Protein AF-A0A7W8DZN2-F1 (afdb_monomer)

Mean predicted aligned error: 6.4 Å

Secondary structure (DSSP, 8-state):
------S-----PPP----TTS-TTT--EEEEE-HHHHTTHHHHTT--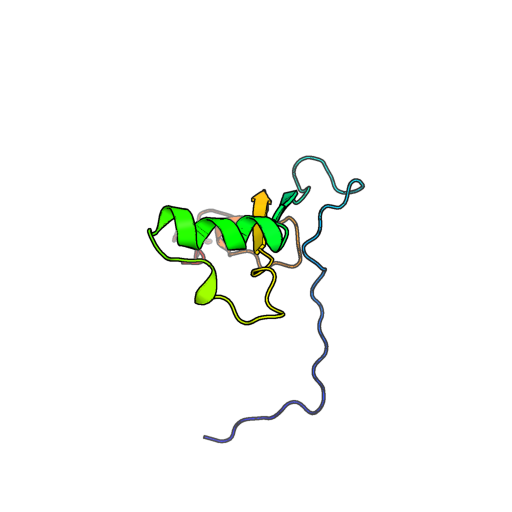GGGS-TT-----EEEEEE--TTSSS----GGGG-SB-TTSPBPPP--

Sequence (95 aa):
MNRTQPSRIVDLSKEIVENPADPFFMRVKVTHHRHRRARWLVRLLGLPFRLFPRDFDGWADDTITRLGVHATTHIDAPWHYGPTDSEGRPLPTIE

Structure (mmCIF, N/CA/C/O backbone):
data_AF-A0A7W8DZN2-F1
#
_entry.id   AF-A0A7W8DZN2-F1
#
loop_
_atom_site.group_PDB
_atom_site.id
_atom_site.type_symbol
_atom_site.label_atom_id
_atom_site.label_alt_id
_atom_site.label_comp_id
_atom_site.label_asym_id
_atom_site.label_entity_id
_atom_site.label_seq_id
_atom_site.pdbx_PDB_ins_code
_atom_site.Cartn_x
_atom_site.Cartn_y
_atom_site.Cartn_z
_atom_site.occupancy
_atom_site.B_iso_or_equiv
_atom_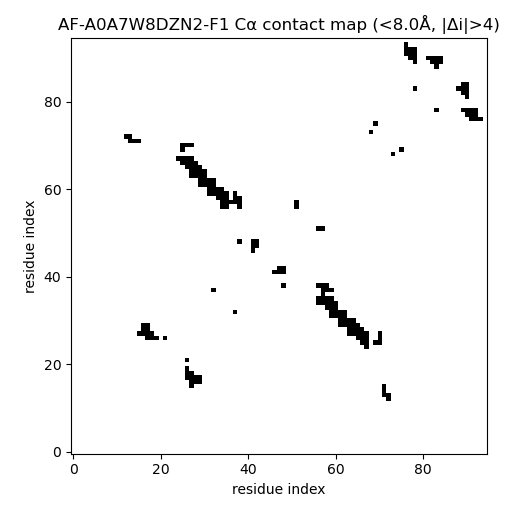site.auth_seq_id
_atom_site.auth_comp_id
_atom_site.auth_asym_id
_atom_site.auth_atom_id
_atom_site.pdbx_PDB_model_num
ATOM 1 N N . MET A 1 1 ? 4.695 -29.134 14.700 1.00 55.38 1 MET A N 1
ATOM 2 C CA . MET A 1 1 ? 3.687 -28.075 14.470 1.00 55.38 1 MET A CA 1
ATOM 3 C C . MET A 1 1 ? 2.774 -28.533 13.342 1.00 55.38 1 MET A C 1
ATOM 5 O O . MET A 1 1 ? 3.245 -28.639 12.217 1.00 55.38 1 MET A O 1
ATOM 9 N N . ASN A 1 2 ? 1.514 -28.866 13.634 1.00 64.19 2 ASN A N 1
ATOM 10 C CA . ASN A 1 2 ? 0.536 -29.206 12.597 1.00 64.19 2 ASN A CA 1
ATOM 11 C C . ASN A 1 2 ? 0.096 -27.919 11.896 1.00 64.19 2 ASN A C 1
ATOM 13 O O . ASN A 1 2 ? -0.583 -27.093 12.498 1.00 64.19 2 ASN A O 1
ATOM 17 N N . ARG A 1 3 ? 0.507 -27.734 10.639 1.00 76.75 3 ARG A N 1
ATOM 18 C CA . ARG A 1 3 ? -0.021 -26.667 9.785 1.00 76.75 3 ARG A CA 1
ATOM 19 C C . ARG A 1 3 ? -1.365 -27.118 9.227 1.00 76.75 3 ARG A C 1
ATOM 21 O O . ARG A 1 3 ? -1.417 -28.057 8.438 1.00 76.75 3 ARG A O 1
ATOM 28 N N . THR A 1 4 ? -2.437 -26.445 9.622 1.00 81.19 4 THR A N 1
ATOM 29 C CA . THR A 1 4 ? -3.732 -26.541 8.949 1.00 81.19 4 THR A CA 1
ATOM 30 C C . THR A 1 4 ? -3.565 -25.994 7.530 1.00 81.19 4 THR A C 1
ATOM 32 O O . THR A 1 4 ? -3.257 -24.818 7.357 1.00 81.19 4 THR A O 1
ATOM 35 N N . GLN A 1 5 ? -3.706 -26.849 6.517 1.00 85.50 5 GLN A N 1
ATOM 36 C CA . GLN A 1 5 ? -3.744 -26.431 5.114 1.00 85.50 5 GLN A CA 1
ATOM 37 C C . GLN A 1 5 ? -5.205 -26.172 4.728 1.00 85.50 5 GLN A C 1
ATOM 39 O O . GLN A 1 5 ? -6.038 -27.062 4.929 1.00 85.50 5 GLN A O 1
ATOM 44 N N . PRO A 1 6 ? -5.552 -24.983 4.210 1.00 87.38 6 PRO A N 1
ATOM 45 C CA . PRO A 1 6 ? -6.912 -24.713 3.769 1.00 87.38 6 PRO A CA 1
ATOM 46 C C . PRO A 1 6 ? -7.255 -25.583 2.553 1.00 87.38 6 PRO A C 1
ATOM 48 O O . PRO A 1 6 ? -6.447 -25.740 1.641 1.00 87.38 6 PRO A O 1
ATOM 51 N N . SER A 1 7 ? -8.475 -26.124 2.512 1.00 92.19 7 SER A N 1
ATOM 52 C CA . SER A 1 7 ? -8.975 -26.899 1.363 1.00 92.19 7 SER A CA 1
ATOM 53 C C . SER A 1 7 ? -9.249 -26.031 0.131 1.00 92.19 7 SER A C 1
ATOM 55 O O . SER A 1 7 ? -9.324 -26.542 -0.985 1.00 92.19 7 SER A O 1
ATOM 57 N N . ARG A 1 8 ? -9.394 -24.715 0.327 1.00 95.44 8 ARG A N 1
ATOM 58 C CA . ARG A 1 8 ? -9.558 -23.710 -0.724 1.00 95.44 8 ARG A CA 1
ATOM 59 C C . ARG A 1 8 ? -9.062 -22.352 -0.236 1.00 95.44 8 ARG A C 1
ATOM 61 O O . ARG A 1 8 ? -9.330 -21.972 0.899 1.00 95.44 8 ARG A O 1
ATOM 68 N N . ILE A 1 9 ? -8.402 -21.612 -1.121 1.00 94.81 9 ILE A N 1
ATOM 69 C CA . ILE A 1 9 ? -8.047 -20.202 -0.925 1.00 94.81 9 ILE A CA 1
ATOM 70 C C . ILE A 1 9 ? -8.941 -19.367 -1.850 1.00 94.81 9 ILE A C 1
ATOM 72 O O . ILE A 1 9 ? -9.128 -19.725 -3.015 1.00 94.81 9 ILE A O 1
ATOM 76 N N . VAL A 1 10 ? -9.526 -18.292 -1.322 1.00 95.88 10 VAL A N 1
ATOM 77 C CA . VAL A 1 10 ? -10.345 -17.327 -2.070 1.00 95.88 10 VAL A CA 1
ATOM 78 C C . VAL A 1 10 ? -9.803 -15.935 -1.779 1.00 95.88 10 VAL A C 1
ATOM 80 O O . VAL A 1 10 ? -9.654 -15.579 -0.613 1.00 95.88 10 VAL A O 1
ATOM 83 N N . ASP A 1 11 ? -9.508 -15.170 -2.826 1.00 95.94 11 ASP A N 1
ATOM 84 C CA . ASP A 1 11 ? -9.077 -13.779 -2.703 1.00 95.94 11 ASP A CA 1
ATOM 85 C C . ASP A 1 11 ? -10.300 -12.853 -2.622 1.00 95.94 11 ASP A C 1
ATOM 87 O O . ASP A 1 11 ? -11.213 -12.946 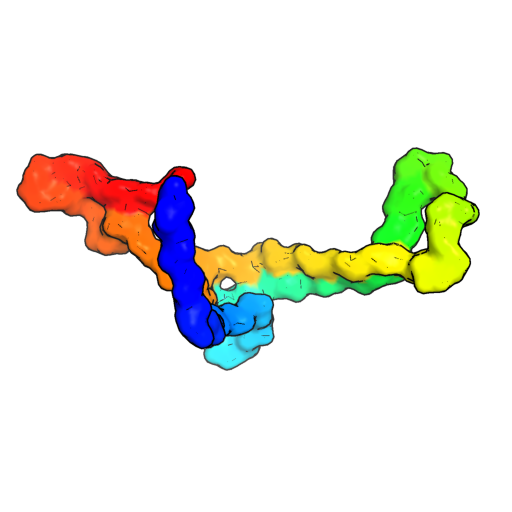-3.444 1.00 95.94 11 ASP A O 1
ATOM 91 N N . LEU A 1 12 ? -10.324 -11.992 -1.604 1.00 96.62 12 LEU A N 1
ATOM 92 C CA . LEU A 1 12 ? -11.376 -10.998 -1.360 1.00 96.62 12 LEU A CA 1
ATOM 93 C C . LEU A 1 12 ? -10.867 -9.562 -1.588 1.00 96.62 12 LEU A C 1
ATOM 95 O O . LEU A 1 12 ? -11.536 -8.593 -1.222 1.00 96.62 12 LEU A O 1
ATOM 99 N N . SER A 1 13 ? -9.672 -9.417 -2.158 1.00 96.00 13 SER A N 1
ATOM 100 C CA . SER A 1 13 ? -9.019 -8.133 -2.385 1.00 96.00 13 SER A CA 1
ATOM 101 C C . SER A 1 13 ? -9.500 -7.492 -3.685 1.00 96.00 13 SER A C 1
ATOM 103 O O . SER A 1 13 ? -9.598 -8.141 -4.726 1.00 96.00 13 SER A O 1
ATOM 105 N N . LYS A 1 14 ? -9.775 -6.186 -3.643 1.00 91.69 14 LYS A N 1
ATOM 106 C CA . LYS A 1 14 ? -9.943 -5.363 -4.843 1.00 91.69 14 LYS A CA 1
ATOM 107 C C . LYS A 1 14 ? -8.562 -5.057 -5.425 1.00 91.69 14 LYS A C 1
ATOM 109 O O . LYS A 1 14 ? -7.626 -4.766 -4.684 1.00 91.69 14 LYS A O 1
ATOM 114 N N . GLU A 1 15 ? -8.463 -5.055 -6.750 1.00 93.25 15 GLU A N 1
ATOM 115 C CA . GLU A 1 15 ? -7.259 -4.615 -7.453 1.00 93.25 15 GLU A CA 1
ATOM 116 C C . GLU A 1 15 ? -6.889 -3.159 -7.102 1.00 93.25 15 GLU A C 1
ATOM 118 O O . GLU A 1 15 ? -7.749 -2.273 -7.034 1.00 93.25 15 GLU A O 1
ATOM 123 N N . ILE A 1 16 ? -5.594 -2.905 -6.896 1.00 94.81 16 ILE A N 1
ATOM 124 C CA . ILE A 1 16 ? -5.052 -1.560 -6.675 1.00 94.81 16 ILE A CA 1
ATOM 125 C C . ILE A 1 16 ? -4.812 -0.913 -8.041 1.00 94.81 16 ILE A C 1
ATOM 127 O O . ILE A 1 16 ? -3.745 -1.048 -8.634 1.00 94.81 16 ILE A O 1
ATOM 131 N N . VAL A 1 17 ? -5.823 -0.204 -8.537 1.00 94.38 17 VAL A N 1
ATOM 132 C CA . VAL A 1 17 ? -5.806 0.437 -9.856 1.00 94.38 17 VAL A CA 1
ATOM 133 C C . VAL A 1 17 ? -6.398 1.840 -9.787 1.00 94.38 17 VAL A C 1
ATOM 135 O O . VAL A 1 17 ? -7.245 2.140 -8.942 1.00 94.38 17 VAL A O 1
ATOM 138 N N . GLU A 1 18 ? -5.958 2.720 -10.684 1.00 94.62 18 GLU A N 1
ATOM 139 C CA . GLU A 1 18 ? -6.611 4.012 -10.859 1.00 94.62 18 GLU A CA 1
ATOM 140 C C . GLU A 1 18 ? -8.013 3.816 -11.448 1.00 94.62 18 GLU A C 1
ATOM 142 O O . GLU A 1 18 ? -8.175 3.381 -12.587 1.00 94.62 18 GLU A O 1
ATOM 147 N N . ASN A 1 19 ? -9.036 4.175 -10.671 1.00 93.06 19 ASN A N 1
ATOM 148 C CA . ASN A 1 19 ? -10.422 4.181 -11.118 1.00 93.06 19 ASN A CA 1
ATOM 149 C C . ASN A 1 19 ? -10.960 5.624 -11.177 1.00 93.06 19 ASN A C 1
ATOM 151 O O . ASN A 1 19 ? -11.143 6.262 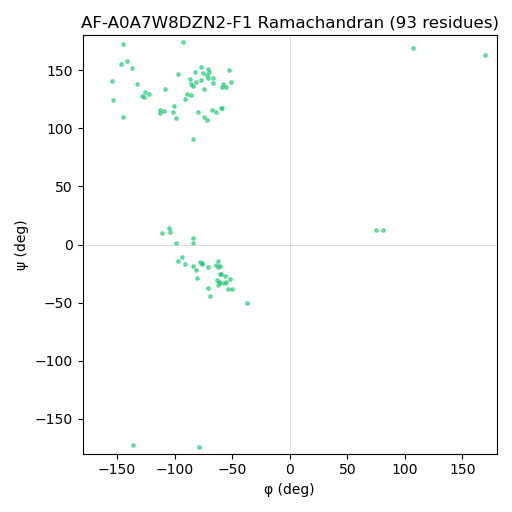-10.133 1.00 93.06 19 ASN A O 1
ATOM 155 N N . PRO A 1 20 ? -11.265 6.160 -12.373 1.00 92.00 20 PRO A N 1
ATOM 156 C CA . PRO A 1 20 ? -11.827 7.502 -12.520 1.00 92.00 20 PRO A CA 1
ATOM 157 C C . PRO A 1 20 ? -13.174 7.701 -11.817 1.00 92.00 20 PRO A C 1
ATOM 159 O O . PRO A 1 20 ? -13.499 8.832 -11.457 1.00 92.00 20 PRO A O 1
ATOM 162 N N . ALA A 1 21 ? -13.942 6.627 -11.606 1.00 93.75 21 ALA A N 1
ATOM 163 C CA . ALA A 1 21 ? -15.230 6.686 -10.922 1.00 93.75 21 ALA A CA 1
ATOM 164 C C . ALA A 1 21 ? -15.106 6.836 -9.394 1.00 93.75 21 ALA A C 1
ATOM 166 O O . ALA A 1 21 ? -16.075 7.230 -8.747 1.00 93.75 21 ALA A O 1
ATOM 167 N N . ASP A 1 22 ? -13.932 6.561 -8.813 1.00 92.69 22 ASP A N 1
ATOM 168 C CA . ASP A 1 22 ? -13.725 6.714 -7.373 1.00 92.69 22 ASP A CA 1
ATOM 169 C C . ASP A 1 22 ? -13.721 8.209 -6.978 1.00 92.69 22 ASP A C 1
ATOM 171 O O . ASP A 1 22 ? -13.251 9.063 -7.756 1.00 92.69 22 ASP A O 1
ATOM 175 N N . PRO A 1 23 ? -14.184 8.551 -5.754 1.00 93.56 23 PRO A N 1
ATOM 176 C CA . PRO A 1 23 ? -14.090 9.905 -5.222 1.00 93.56 23 PRO A CA 1
ATOM 177 C C . PRO A 1 23 ? -12.664 10.449 -5.326 1.00 93.56 23 PRO A C 1
ATOM 179 O O . PRO A 1 23 ? -11.690 9.748 -5.047 1.00 93.56 23 PRO A O 1
ATOM 182 N N . PHE A 1 24 ? -12.521 11.727 -5.687 1.00 92.69 24 PHE A N 1
ATOM 183 C CA . PHE A 1 24 ? -11.210 12.308 -6.007 1.00 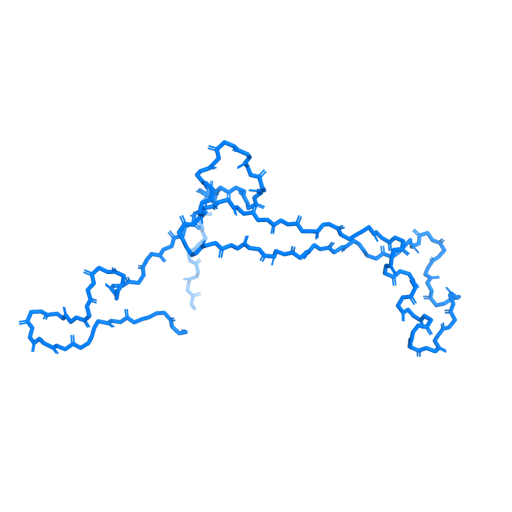92.69 24 PHE A CA 1
ATOM 184 C C . PHE A 1 24 ? -10.178 12.170 -4.871 1.00 92.69 24 PHE A C 1
ATOM 186 O O . PHE A 1 24 ? -8.974 12.154 -5.134 1.00 92.69 24 PHE A O 1
ATOM 193 N N . PHE A 1 25 ? -10.630 12.098 -3.613 1.00 89.62 25 PHE A N 1
ATOM 194 C CA . PHE A 1 25 ? -9.772 11.958 -2.439 1.00 89.62 25 PHE A CA 1
ATOM 195 C C . PHE A 1 25 ? -9.324 10.511 -2.174 1.00 89.62 25 PHE A C 1
ATOM 197 O O . PHE A 1 25 ? -8.276 10.320 -1.562 1.00 89.62 25 PHE A O 1
ATOM 204 N N . MET A 1 26 ? -10.057 9.521 -2.691 1.00 92.62 26 MET A N 1
ATOM 205 C CA . MET A 1 26 ? -9.732 8.090 -2.611 1.00 92.62 26 MET A CA 1
ATOM 206 C C . MET A 1 26 ? -9.027 7.562 -3.863 1.00 92.62 26 MET A C 1
ATOM 208 O O . MET A 1 26 ? -8.455 6.480 -3.827 1.00 92.62 26 MET A O 1
ATOM 212 N N . ARG A 1 27 ? -9.034 8.310 -4.971 1.00 95.12 27 ARG A N 1
ATOM 213 C CA . ARG A 1 27 ? -8.463 7.845 -6.239 1.00 95.12 27 ARG A CA 1
ATOM 214 C C . ARG A 1 27 ? -6.975 7.495 -6.115 1.00 95.12 27 ARG A C 1
ATOM 216 O O . ARG A 1 27 ? -6.143 8.374 -5.856 1.00 95.12 27 ARG A O 1
ATOM 223 N N . VAL A 1 28 ? -6.668 6.222 -6.360 1.00 96.62 28 VAL A N 1
ATOM 224 C CA . VAL A 1 28 ? -5.307 5.688 -6.482 1.00 96.62 28 VAL A CA 1
ATOM 225 C C . VAL A 1 28 ? -4.643 6.263 -7.731 1.00 96.62 28 VAL A C 1
ATOM 227 O O . VAL A 1 28 ? -5.303 6.448 -8.751 1.00 96.62 28 VAL A O 1
ATOM 230 N N . LYS A 1 29 ? -3.342 6.550 -7.655 1.00 96.44 29 LYS A N 1
ATOM 231 C CA . LYS A 1 29 ? -2.541 6.957 -8.815 1.00 96.44 29 LYS A CA 1
ATOM 232 C C . LYS A 1 29 ? -1.315 6.077 -8.954 1.00 96.44 29 LYS A C 1
ATOM 234 O O . LYS A 1 29 ? -0.502 6.004 -8.029 1.00 96.44 29 LYS A O 1
ATOM 239 N N . VAL A 1 30 ? -1.139 5.499 -10.136 1.00 95.62 30 VAL A N 1
ATOM 240 C CA . VAL A 1 30 ? 0.000 4.640 -10.471 1.00 95.62 30 VAL A CA 1
ATOM 241 C C . VAL A 1 30 ? 0.721 5.220 -11.683 1.00 95.62 30 VAL A C 1
ATOM 243 O O . VAL A 1 30 ? 0.108 5.565 -12.687 1.00 95.62 30 VAL A O 1
ATOM 246 N N . THR A 1 31 ? 2.037 5.371 -11.578 1.00 94.88 31 THR A N 1
ATOM 247 C CA . THR A 1 31 ? 2.894 5.718 -12.713 1.00 94.88 31 THR A CA 1
ATOM 248 C C . THR A 1 31 ? 3.564 4.461 -13.223 1.00 94.88 31 THR A C 1
ATOM 250 O O . THR A 1 31 ? 4.341 3.854 -12.493 1.00 94.88 31 THR A O 1
ATOM 253 N N . HIS A 1 32 ? 3.309 4.122 -14.484 1.00 93.50 32 HIS A N 1
ATOM 254 C CA . HIS A 1 32 ? 3.895 2.945 -15.112 1.00 93.50 32 HIS A CA 1
ATOM 255 C C . HIS A 1 32 ? 5.235 3.250 -15.785 1.00 93.50 32 HIS A C 1
ATOM 257 O O . HIS A 1 32 ? 5.352 4.167 -16.613 1.00 93.50 32 HIS A O 1
ATOM 263 N N . HIS A 1 33 ? 6.250 2.442 -15.489 1.00 91.62 33 HIS A N 1
ATOM 264 C CA . HIS A 1 33 ? 7.588 2.521 -16.070 1.00 91.62 33 HIS A CA 1
ATOM 265 C C . HIS A 1 33 ? 7.829 1.344 -17.006 1.00 91.62 33 HIS A C 1
ATOM 267 O O . HIS A 1 33 ? 7.910 0.182 -16.626 1.00 91.62 33 HIS A O 1
ATOM 273 N N . ARG A 1 34 ? 7.978 1.668 -18.289 1.00 90.75 34 ARG A N 1
ATOM 274 C CA . ARG A 1 34 ? 8.193 0.672 -19.343 1.00 90.75 34 ARG A CA 1
ATOM 275 C C . ARG A 1 34 ? 9.598 0.073 -19.261 1.00 90.75 34 ARG A C 1
ATOM 277 O O . ARG A 1 34 ? 10.560 0.816 -19.063 1.00 90.75 34 ARG A O 1
ATOM 284 N N . HIS A 1 35 ? 9.716 -1.209 -19.611 1.00 88.44 35 HIS A N 1
ATOM 285 C CA . HIS A 1 35 ? 10.965 -1.986 -19.701 1.00 88.44 35 HIS A CA 1
ATOM 286 C C . HIS A 1 35 ? 12.176 -1.200 -20.233 1.00 88.44 35 HIS A C 1
ATOM 288 O O . HIS A 1 35 ? 13.226 -1.121 -19.595 1.00 88.44 35 HIS A O 1
ATOM 294 N N . ARG A 1 36 ? 12.007 -0.513 -21.371 1.00 84.50 36 ARG A N 1
ATOM 295 C CA . ARG A 1 36 ? 13.090 0.222 -22.047 1.00 84.50 36 ARG A CA 1
ATOM 296 C C . ARG A 1 36 ? 13.732 1.324 -21.206 1.00 84.50 36 ARG A C 1
ATOM 298 O O . ARG A 1 36 ? 14.88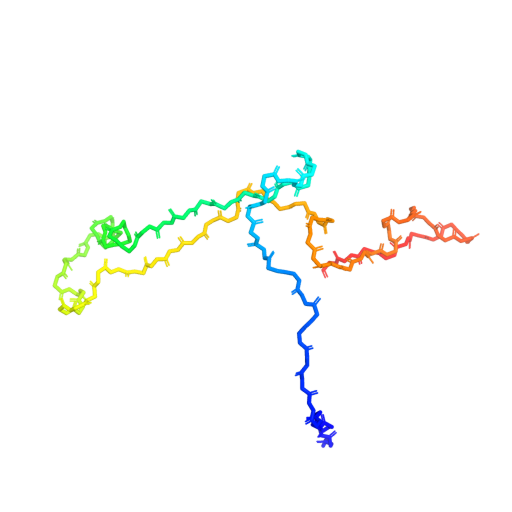0 1.675 -21.471 1.00 84.50 36 ARG A O 1
ATOM 305 N N . ARG A 1 37 ? 13.020 1.889 -20.222 1.00 84.75 37 ARG A N 1
ATOM 306 C CA . ARG A 1 37 ? 13.585 2.901 -19.315 1.00 84.75 37 ARG A CA 1
ATOM 307 C C . ARG A 1 37 ? 14.621 2.278 -18.382 1.00 84.75 37 ARG A C 1
ATOM 309 O O . ARG A 1 37 ? 15.715 2.822 -18.263 1.00 84.75 37 ARG A O 1
ATOM 316 N N . ALA A 1 38 ? 14.322 1.112 -17.808 1.00 83.19 38 ALA A N 1
ATOM 317 C CA . ALA A 1 38 ? 15.221 0.405 -16.897 1.00 83.19 38 ALA A CA 1
ATOM 318 C C . ALA A 1 38 ? 16.542 0.004 -17.566 1.00 83.19 38 ALA A C 1
ATOM 320 O O . ALA A 1 38 ? 17.601 0.051 -16.941 1.00 83.19 38 ALA A O 1
ATOM 321 N N . ARG A 1 39 ? 16.514 -0.297 -18.873 1.00 83.94 39 ARG A N 1
ATOM 322 C CA . ARG A 1 39 ? 17.730 -0.589 -19.642 1.00 83.94 39 ARG A CA 1
ATOM 323 C C . ARG A 1 39 ? 18.765 0.532 -19.565 1.00 83.94 39 ARG A C 1
ATOM 325 O O . ARG A 1 39 ? 19.952 0.240 -19.584 1.00 83.94 39 ARG A O 1
ATOM 332 N N . TRP A 1 40 ? 18.368 1.797 -19.450 1.00 86.75 40 TRP A N 1
ATOM 333 C CA . TRP A 1 40 ? 19.319 2.909 -19.345 1.00 86.75 40 TRP A CA 1
ATOM 334 C C . TRP A 1 40 ? 19.975 3.033 -17.965 1.00 86.75 40 TRP A C 1
ATOM 336 O O . TRP A 1 40 ? 21.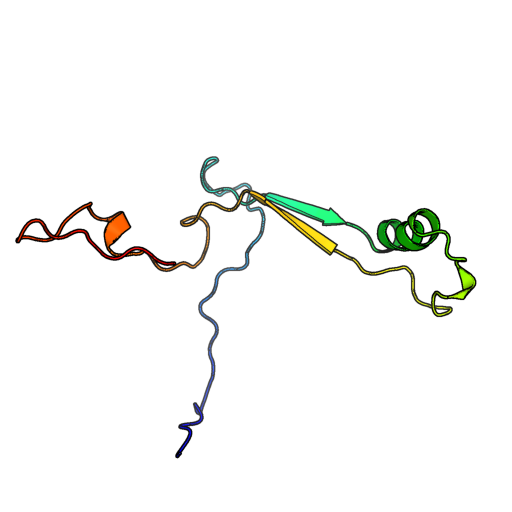034 3.651 -17.861 1.00 86.75 40 TRP A O 1
ATOM 346 N N . LEU A 1 41 ? 19.432 2.388 -16.927 1.00 84.12 41 LEU A N 1
ATOM 347 C CA . LEU A 1 41 ? 19.985 2.439 -15.573 1.00 84.12 41 LEU A CA 1
ATOM 348 C C . LEU A 1 41 ? 21.403 1.855 -15.502 1.00 84.12 41 LEU A C 1
ATOM 350 O O . LEU A 1 41 ? 22.255 2.402 -14.811 1.00 84.12 41 LEU A O 1
ATOM 354 N N . VAL A 1 42 ? 21.716 0.812 -16.284 1.00 85.75 42 VAL A N 1
ATOM 355 C CA . VAL A 1 42 ? 23.094 0.281 -16.310 1.00 85.75 42 VAL A CA 1
ATOM 356 C C . VAL A 1 42 ? 24.094 1.305 -16.829 1.00 85.75 42 VAL A C 1
ATOM 358 O O . VAL A 1 42 ? 25.229 1.314 -16.373 1.00 85.75 42 VAL A O 1
ATOM 361 N N . ARG A 1 43 ? 23.682 2.212 -17.727 1.00 87.00 43 ARG A N 1
ATOM 362 C CA . ARG A 1 43 ? 24.558 3.293 -18.197 1.00 87.00 43 ARG A CA 1
ATOM 363 C C . ARG A 1 43 ? 24.797 4.329 -17.109 1.00 87.00 43 ARG A C 1
ATOM 365 O O . ARG A 1 43 ? 25.925 4.791 -16.992 1.00 87.00 43 ARG A O 1
ATOM 372 N N . LEU A 1 44 ? 23.783 4.636 -16.298 1.00 87.50 44 LEU A N 1
ATOM 373 C CA . LEU A 1 44 ? 23.935 5.498 -15.122 1.00 87.50 44 LEU A CA 1
ATOM 374 C C . LEU A 1 44 ? 24.927 4.902 -14.108 1.00 87.50 44 LEU A C 1
ATOM 376 O O . LEU A 1 44 ? 25.681 5.636 -13.483 1.00 87.50 44 LEU A O 1
ATOM 380 N N . LEU A 1 45 ? 24.976 3.571 -14.007 1.00 88.38 45 LEU A N 1
ATOM 381 C CA . LEU A 1 45 ? 25.927 2.829 -13.172 1.00 88.38 45 LEU A CA 1
ATOM 382 C C . LEU A 1 45 ? 27.296 2.585 -13.845 1.00 88.38 45 LEU A C 1
ATOM 384 O O . LEU A 1 45 ? 28.123 1.860 -13.298 1.00 88.38 45 LEU A O 1
ATOM 388 N N . GLY A 1 46 ? 27.551 3.140 -15.037 1.00 90.50 46 GLY A N 1
ATOM 389 C CA . GLY A 1 46 ? 28.822 2.973 -15.762 1.00 90.50 46 GLY A CA 1
ATOM 390 C C . GLY A 1 46 ? 29.020 1.603 -16.429 1.00 90.50 46 GLY A C 1
ATOM 391 O O . GLY A 1 46 ? 30.117 1.279 -16.883 1.00 90.50 46 GLY A O 1
ATOM 392 N N . LEU A 1 47 ? 27.969 0.790 -16.523 1.00 90.38 47 LEU A N 1
ATOM 393 C CA . LEU A 1 47 ? 28.011 -0.573 -17.043 1.00 90.38 47 LEU A CA 1
ATOM 394 C C . LEU A 1 47 ? 27.589 -0.651 -18.528 1.00 90.38 47 LEU A C 1
ATOM 396 O O . LEU A 1 47 ? 26.727 0.104 -18.994 1.00 90.38 47 LEU A O 1
ATOM 400 N N . PRO A 1 48 ? 28.166 -1.580 -19.314 1.00 89.75 48 PRO A N 1
ATOM 401 C CA . PRO A 1 48 ? 27.843 -1.725 -20.730 1.00 89.75 48 PRO A CA 1
ATOM 402 C C . PRO A 1 48 ? 26.560 -2.543 -20.958 1.00 89.75 48 PRO A C 1
ATOM 404 O O . PRO A 1 48 ? 26.296 -3.521 -20.263 1.00 89.75 48 PRO A O 1
ATOM 407 N N . PHE A 1 49 ? 25.816 -2.235 -22.029 1.00 87.44 49 PHE A N 1
ATOM 408 C CA . PHE A 1 49 ? 24.585 -2.965 -22.385 1.00 87.44 49 PHE A CA 1
ATOM 409 C C . PHE A 1 49 ? 24.785 -4.459 -22.669 1.00 87.44 49 PHE A C 1
ATOM 411 O O . PHE A 1 49 ? 23.819 -5.202 -22.608 1.00 87.44 49 PHE A O 1
ATOM 418 N N . ARG A 1 50 ? 26.010 -4.921 -22.954 1.00 89.44 50 ARG A N 1
ATOM 419 C CA . ARG A 1 50 ? 26.310 -6.349 -23.176 1.00 89.44 50 ARG A CA 1
ATOM 420 C C . ARG A 1 50 ? 26.041 -7.244 -21.958 1.00 89.44 50 ARG A C 1
ATOM 422 O O . ARG A 1 50 ? 26.059 -8.457 -22.104 1.00 89.44 50 ARG A O 1
ATOM 429 N N . LEU A 1 51 ? 25.853 -6.653 -20.774 1.00 88.06 51 LEU A N 1
ATOM 430 C CA . LEU A 1 51 ? 25.446 -7.373 -19.565 1.00 88.06 51 LEU A CA 1
ATOM 431 C C . LEU A 1 51 ? 23.943 -7.694 -19.545 1.00 88.06 51 LEU A C 1
ATOM 433 O O . LEU A 1 51 ? 23.520 -8.530 -18.755 1.00 88.06 51 LEU A O 1
ATOM 437 N N . PHE A 1 52 ? 23.140 -7.062 -20.409 1.00 85.94 52 PHE A N 1
ATOM 438 C CA . PHE A 1 52 ? 21.759 -7.481 -20.622 1.00 85.94 52 PHE A CA 1
ATOM 439 C C . PHE A 1 52 ? 21.726 -8.769 -21.459 1.00 85.94 52 PHE A C 1
ATOM 441 O O . PHE A 1 52 ? 22.397 -8.830 -22.496 1.00 85.94 52 PHE A O 1
ATOM 448 N N . PRO A 1 53 ? 20.928 -9.779 -21.062 1.00 87.38 53 PRO A N 1
ATOM 449 C CA . PRO A 1 53 ? 20.592 -10.905 -21.928 1.00 87.38 53 PRO A CA 1
ATOM 450 C C . PRO A 1 53 ? 20.030 -10.430 -23.276 1.00 87.38 53 PRO A C 1
ATOM 452 O O . PRO A 1 53 ? 19.390 -9.380 -23.344 1.00 87.38 53 PRO A O 1
ATOM 455 N N . ARG A 1 54 ? 20.251 -11.207 -24.347 1.00 84.94 54 ARG A N 1
ATOM 456 C CA . ARG A 1 54 ? 19.909 -10.805 -25.729 1.00 84.94 54 ARG A CA 1
ATOM 457 C C . ARG A 1 54 ? 18.449 -10.379 -25.901 1.00 84.94 54 ARG A C 1
ATOM 459 O O . ARG A 1 54 ? 18.203 -9.397 -26.592 1.00 84.94 54 ARG A O 1
ATOM 466 N N . ASP A 1 55 ? 17.538 -11.063 -25.217 1.00 86.94 55 ASP A N 1
ATOM 467 C CA . ASP A 1 55 ? 16.092 -10.841 -25.323 1.00 86.94 55 ASP A CA 1
ATOM 468 C C . ASP A 1 55 ? 15.515 -10.086 -24.111 1.00 86.94 55 ASP A C 1
ATOM 470 O O . ASP A 1 55 ? 14.304 -10.060 -23.902 1.00 86.94 55 ASP A O 1
ATOM 474 N N . PHE A 1 56 ? 16.373 -9.473 -23.283 1.00 85.25 56 PHE A N 1
ATOM 475 C CA . PHE A 1 56 ? 15.936 -8.715 -22.112 1.00 85.25 56 PHE A CA 1
ATOM 476 C C . PHE A 1 56 ? 15.904 -7.209 -22.396 1.00 85.25 56 PHE A C 1
ATOM 478 O O . PHE A 1 56 ? 16.935 -6.540 -22.478 1.00 85.25 56 PHE A O 1
ATOM 485 N N . ASP A 1 57 ? 14.693 -6.658 -22.482 1.00 84.44 57 ASP A N 1
ATOM 486 C CA . ASP A 1 57 ? 14.446 -5.234 -22.753 1.00 84.44 57 ASP A CA 1
ATOM 487 C C . ASP A 1 57 ? 14.507 -4.336 -21.497 1.00 84.44 57 ASP A C 1
ATOM 489 O O . ASP A 1 57 ? 14.327 -3.119 -21.601 1.00 84.44 57 ASP A O 1
ATOM 493 N N . GLY A 1 58 ? 14.790 -4.917 -20.324 1.00 85.94 58 GLY A N 1
ATOM 494 C CA . GLY A 1 58 ? 14.679 -4.281 -19.006 1.00 85.94 58 GLY A CA 1
ATOM 495 C C . GLY A 1 58 ? 13.484 -4.799 -18.212 1.00 85.94 58 GLY A C 1
ATOM 496 O O . GLY A 1 58 ? 12.635 -5.505 -18.750 1.00 85.94 58 GLY A O 1
ATOM 497 N N . TRP A 1 59 ? 13.407 -4.470 -16.924 1.00 89.06 59 TRP A N 1
ATOM 498 C CA . TRP A 1 59 ? 12.216 -4.732 -16.111 1.00 89.06 59 TRP A CA 1
ATOM 499 C C . TRP A 1 59 ? 11.223 -3.576 -16.256 1.00 89.06 59 TRP A C 1
ATOM 501 O O . TRP A 1 59 ? 11.623 -2.417 -16.379 1.00 89.06 59 TRP A O 1
ATOM 511 N N . ALA A 1 60 ? 9.932 -3.897 -16.288 1.00 91.88 60 ALA A N 1
ATOM 512 C CA . ALA A 1 60 ? 8.904 -2.903 -16.024 1.00 91.88 60 ALA A CA 1
ATOM 513 C C . ALA A 1 60 ? 8.833 -2.674 -14.516 1.00 91.88 60 ALA A C 1
ATOM 515 O O . ALA A 1 60 ? 9.191 -3.554 -13.732 1.00 91.88 60 ALA A O 1
ATOM 516 N N . ASP A 1 61 ? 8.401 -1.486 -14.136 1.00 92.00 61 ASP A N 1
ATOM 517 C CA . ASP A 1 61 ? 8.232 -1.103 -12.743 1.00 92.00 61 ASP A CA 1
ATOM 518 C C . ASP A 1 61 ? 7.051 -0.146 -12.649 1.00 92.00 61 ASP A C 1
ATOM 520 O O . ASP A 1 61 ? 6.750 0.546 -13.618 1.00 92.00 61 ASP A O 1
ATOM 524 N N . ASP A 1 62 ? 6.419 -0.062 -11.493 1.00 93.25 62 ASP A N 1
ATOM 525 C CA . ASP A 1 62 ? 5.279 0.807 -11.253 1.00 93.25 62 ASP A CA 1
ATOM 526 C C . ASP A 1 62 ? 5.487 1.559 -9.942 1.00 93.25 62 ASP A C 1
ATOM 528 O O . ASP A 1 62 ? 5.915 1.013 -8.929 1.00 93.25 62 ASP A O 1
ATOM 532 N N . THR A 1 63 ? 5.158 2.846 -9.938 1.00 94.75 63 THR A N 1
ATOM 533 C CA . THR A 1 63 ? 5.192 3.658 -8.721 1.00 94.75 63 THR A CA 1
ATOM 534 C C . THR A 1 63 ? 3.783 4.064 -8.345 1.00 94.75 63 THR A C 1
ATOM 536 O O . THR A 1 63 ? 3.143 4.848 -9.051 1.00 94.75 63 THR A O 1
ATOM 539 N N . ILE A 1 64 ? 3.311 3.588 -7.196 1.00 95.56 64 ILE A N 1
ATOM 540 C CA . ILE A 1 64 ? 2.102 4.119 -6.572 1.00 95.56 64 ILE A CA 1
ATOM 541 C C . ILE A 1 64 ? 2.443 5.508 -6.025 1.00 95.56 64 ILE A C 1
ATOM 543 O O . ILE A 1 64 ? 3.172 5.657 -5.050 1.00 95.56 64 ILE A O 1
ATOM 547 N N . THR A 1 65 ? 1.934 6.540 -6.688 1.00 95.75 65 THR A N 1
ATOM 548 C CA . THR A 1 65 ? 2.183 7.948 -6.326 1.00 95.75 65 THR A CA 1
ATOM 549 C C . THR A 1 65 ? 1.135 8.491 -5.364 1.00 95.75 65 THR A C 1
ATOM 551 O O . THR A 1 65 ? 1.346 9.520 -4.725 1.00 95.75 65 THR A O 1
ATOM 554 N N . ARG A 1 66 ? -0.006 7.803 -5.253 1.00 95.38 66 ARG A N 1
ATOM 555 C CA . ARG A 1 66 ? -1.054 8.108 -4.286 1.00 95.38 66 ARG A CA 1
ATOM 556 C C . ARG A 1 66 ? -1.851 6.855 -3.958 1.00 95.38 66 ARG A C 1
ATOM 558 O O . ARG A 1 66 ? -2.449 6.265 -4.854 1.00 95.38 66 ARG A O 1
ATOM 565 N N . LEU A 1 67 ? -1.914 6.523 -2.675 1.00 95.06 67 LEU A N 1
ATOM 566 C CA . LEU A 1 67 ? -2.774 5.483 -2.122 1.00 95.06 67 LEU A CA 1
ATOM 567 C C . LEU A 1 67 ? -3.239 5.939 -0.742 1.00 95.06 67 LEU A C 1
ATOM 569 O O . LEU A 1 67 ? -2.439 6.044 0.182 1.00 95.06 67 LEU A O 1
ATOM 573 N N . GLY A 1 68 ? -4.522 6.274 -0.619 1.00 92.56 68 GLY A N 1
ATOM 574 C CA . GLY A 1 68 ? -5.112 6.522 0.694 1.00 92.56 68 GLY A CA 1
ATOM 575 C C . GLY A 1 68 ? -5.240 5.208 1.460 1.00 92.56 68 GLY A C 1
ATOM 576 O O . GLY A 1 68 ? -5.571 4.188 0.860 1.00 92.56 68 GLY A O 1
ATOM 577 N N . VAL A 1 69 ? -5.035 5.229 2.777 1.00 91.75 69 VAL A N 1
ATOM 578 C CA . VAL A 1 69 ? -5.130 4.016 3.615 1.00 91.75 69 VAL A CA 1
ATOM 579 C C . VAL A 1 69 ? -6.533 3.390 3.613 1.00 91.75 69 VAL A C 1
ATOM 581 O O . VAL A 1 69 ? -6.657 2.196 3.834 1.00 91.75 69 VAL A O 1
ATOM 584 N N . HIS A 1 70 ? -7.556 4.167 3.238 1.00 93.38 70 HIS A N 1
ATOM 585 C CA . HIS A 1 70 ? -8.942 3.711 3.069 1.00 93.38 70 HIS A CA 1
ATOM 586 C C . HIS A 1 70 ? -9.379 3.542 1.600 1.00 93.38 70 HIS A C 1
ATOM 588 O O . HIS A 1 70 ? -10.568 3.431 1.311 1.00 93.38 70 HIS A O 1
ATOM 594 N N . ALA A 1 71 ? -8.451 3.603 0.637 1.00 93.06 71 ALA A N 1
ATOM 595 C CA . ALA A 1 71 ? -8.789 3.663 -0.792 1.00 93.06 71 ALA A CA 1
ATOM 596 C C . ALA A 1 71 ? -9.044 2.293 -1.448 1.00 93.06 71 ALA A C 1
ATOM 598 O O . ALA A 1 71 ? -9.615 2.220 -2.535 1.00 93.06 71 ALA A O 1
ATOM 599 N N . THR A 1 72 ? -8.586 1.206 -0.829 1.00 93.56 72 THR A N 1
ATOM 600 C CA . THR A 1 72 ? -8.640 -0.157 -1.393 1.00 93.56 72 THR A CA 1
ATOM 601 C C . THR A 1 72 ? -9.100 -1.144 -0.322 1.00 93.56 72 THR A C 1
ATOM 603 O O . THR A 1 72 ? -9.526 -0.709 0.742 1.00 93.56 72 THR A O 1
ATOM 606 N N . THR A 1 73 ? -9.080 -2.455 -0.568 1.00 95.19 73 THR A N 1
ATOM 607 C CA . THR A 1 73 ? -9.341 -3.429 0.506 1.00 95.19 73 THR A CA 1
ATOM 608 C C . THR A 1 73 ? -8.293 -3.250 1.609 1.00 95.19 73 THR A C 1
ATOM 610 O O . THR A 1 73 ? -7.103 -3.405 1.354 1.00 95.19 73 THR A O 1
ATOM 613 N N . HIS A 1 74 ? -8.727 -2.886 2.816 1.00 94.25 74 HIS A N 1
ATOM 614 C CA . HIS A 1 74 ? -7.852 -2.487 3.920 1.00 94.25 74 HIS A CA 1
ATOM 615 C C . HIS A 1 74 ? -8.412 -2.947 5.270 1.00 94.25 74 HIS A C 1
ATOM 617 O O . HIS A 1 74 ? -9.527 -3.464 5.353 1.00 94.25 74 HIS A O 1
ATOM 623 N N . ILE A 1 75 ? -7.614 -2.761 6.320 1.00 94.31 75 ILE A N 1
ATOM 624 C CA . ILE A 1 75 ? -8.000 -2.975 7.714 1.00 94.31 75 ILE A CA 1
ATOM 625 C C . ILE A 1 75 ? -7.703 -1.683 8.467 1.00 94.31 75 ILE A C 1
ATOM 627 O O . ILE A 1 75 ? -6.596 -1.152 8.367 1.00 94.31 75 ILE A O 1
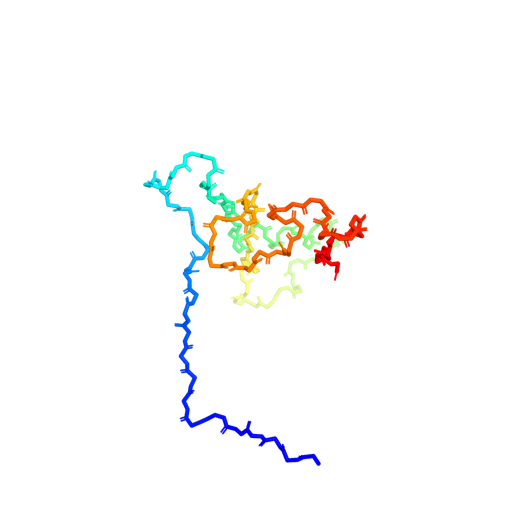ATOM 631 N N . ASP A 1 76 ? -8.678 -1.208 9.233 1.00 95.31 76 ASP A N 1
ATOM 632 C CA . ASP A 1 76 ? -8.516 -0.040 10.090 1.00 95.31 76 ASP A CA 1
ATOM 633 C C . ASP A 1 76 ? -7.932 -0.426 11.449 1.00 95.31 76 ASP A C 1
ATOM 635 O O . ASP A 1 76 ? -8.348 -1.402 12.079 1.00 95.31 76 ASP A O 1
ATOM 639 N N . ALA A 1 77 ? -6.993 0.384 11.933 1.00 95.69 77 ALA A N 1
ATOM 640 C CA . ALA A 1 77 ? -6.541 0.313 13.317 1.00 95.69 77 ALA A CA 1
ATOM 641 C C . ALA A 1 77 ? -7.636 0.842 14.262 1.00 95.69 77 ALA A C 1
ATOM 643 O O . ALA A 1 77 ? -8.353 1.768 13.881 1.00 95.69 77 ALA A O 1
ATOM 644 N N . PRO A 1 78 ? -7.721 0.375 15.522 1.00 96.38 78 PRO A N 1
ATOM 645 C CA . PRO A 1 78 ? -8.621 0.959 16.520 1.00 96.38 78 PRO A CA 1
ATOM 646 C C . PRO A 1 78 ? -8.498 2.484 16.644 1.00 96.38 78 PRO A C 1
ATOM 648 O O . PRO A 1 78 ? -9.512 3.171 16.747 1.00 96.38 78 PRO A O 1
ATOM 651 N N . TRP A 1 79 ? -7.272 3.014 16.541 1.00 96.25 79 TRP A N 1
ATOM 652 C CA . TRP A 1 79 ? -6.998 4.454 16.520 1.00 96.25 79 TRP A CA 1
ATOM 653 C C . TRP A 1 79 ? -7.814 5.236 15.475 1.00 96.25 79 TRP A C 1
ATOM 655 O O . TRP A 1 79 ? -8.138 6.404 15.687 1.00 96.25 79 TRP A O 1
ATOM 665 N N . HIS A 1 80 ? -8.189 4.609 14.354 1.00 96.00 80 HIS A N 1
ATOM 666 C CA . HIS A 1 80 ? -9.026 5.239 13.330 1.00 96.00 80 HIS A CA 1
ATOM 667 C C . HIS A 1 80 ? -10.367 5.735 13.895 1.00 96.00 80 HIS A C 1
ATOM 669 O O . HIS A 1 80 ? -10.879 6.768 13.467 1.00 96.00 80 HIS A O 1
ATOM 675 N N . TYR A 1 81 ? -10.912 5.026 14.885 1.00 95.31 81 TYR A N 1
ATOM 676 C CA . TYR A 1 81 ? -12.221 5.314 15.467 1.00 95.31 81 TYR A CA 1
ATOM 677 C C . TYR A 1 81 ? -12.154 6.213 16.707 1.00 95.31 81 TYR A C 1
ATOM 679 O O . TYR A 1 81 ? -13.189 6.696 17.165 1.00 95.31 81 TYR A O 1
ATOM 687 N N . GLY A 1 82 ? -10.963 6.465 17.254 1.00 96.38 82 GLY A N 1
ATOM 688 C CA . GLY A 1 82 ? -10.792 7.351 18.400 1.00 96.38 82 GLY A CA 1
ATOM 689 C C . GLY A 1 82 ? -9.395 7.292 19.018 1.00 96.38 82 GLY A C 1
ATOM 690 O O . GLY A 1 82 ? -8.644 6.349 18.779 1.00 96.38 82 GLY A O 1
ATOM 691 N N . PRO A 1 83 ? -9.029 8.289 19.838 1.00 96.69 83 PRO A N 1
ATOM 692 C CA . PRO A 1 83 ? -7.700 8.335 20.427 1.00 96.69 83 PRO A CA 1
ATOM 693 C C . PRO A 1 83 ? -7.549 7.433 21.660 1.00 96.69 83 PRO A C 1
ATOM 695 O O . PRO A 1 83 ? -6.445 6.977 21.945 1.00 96.69 83 PRO A O 1
ATOM 698 N N . THR A 1 84 ? -8.629 7.179 22.409 1.00 97.88 84 THR A N 1
ATOM 699 C CA . THR A 1 84 ? -8.580 6.452 23.685 1.00 97.88 84 THR A CA 1
ATOM 700 C C . THR A 1 84 ? -9.760 5.506 23.883 1.00 97.88 84 THR A C 1
ATOM 702 O O . THR A 1 84 ? -10.823 5.695 23.294 1.00 97.88 84 THR A O 1
ATOM 705 N N . ASP A 1 85 ? -9.583 4.512 24.751 1.00 96.12 85 ASP A N 1
ATOM 706 C CA . ASP A 1 85 ? -10.672 3.670 25.249 1.00 96.12 85 ASP A CA 1
ATOM 707 C C . ASP A 1 85 ? -11.498 4.356 26.360 1.00 96.12 85 ASP A C 1
ATOM 709 O O . ASP A 1 85 ? -11.295 5.528 26.692 1.00 96.12 85 ASP A O 1
ATOM 713 N N . SER A 1 86 ? -12.441 3.614 26.952 1.00 96.50 86 SER A N 1
ATOM 714 C CA . SER A 1 86 ? -13.304 4.084 28.047 1.00 96.50 86 SER A CA 1
ATOM 715 C C . SER A 1 86 ? -12.561 4.429 29.342 1.00 96.50 86 SER A C 1
ATOM 717 O O . SER A 1 86 ? -13.122 5.107 30.198 1.00 96.50 86 SER A O 1
ATOM 719 N N . GLU A 1 87 ? -11.328 3.953 29.507 1.00 97.12 87 GLU A N 1
ATOM 720 C CA . GLU A 1 87 ? -10.467 4.219 30.664 1.00 97.12 87 GLU A CA 1
ATOM 721 C C . GLU A 1 87 ? -9.451 5.341 30.371 1.00 97.12 87 GLU A C 1
ATOM 723 O O . GLU A 1 87 ? -8.643 5.686 31.233 1.00 97.12 87 GLU A O 1
ATOM 728 N N . GLY A 1 88 ? -9.485 5.931 29.170 1.00 97.19 88 GLY A N 1
ATOM 729 C CA . GLY A 1 88 ? -8.571 6.993 28.746 1.00 97.19 88 GLY A CA 1
ATOM 730 C C . GLY A 1 88 ? -7.207 6.493 28.260 1.00 97.19 88 GLY A C 1
ATOM 731 O O . GLY A 1 88 ? -6.292 7.300 28.091 1.00 97.19 88 GLY A O 1
ATOM 732 N N . ARG A 1 89 ? -7.039 5.186 28.021 1.00 97.75 89 ARG A N 1
ATOM 733 C CA . ARG A 1 89 ? -5.783 4.628 27.498 1.00 97.75 89 ARG A CA 1
ATOM 734 C C . ARG A 1 89 ? -5.714 4.800 25.979 1.00 97.75 89 ARG A C 1
ATOM 736 O O . ARG A 1 89 ? -6.737 4.585 25.330 1.00 97.75 89 ARG A O 1
ATOM 743 N N . PRO A 1 90 ? -4.549 5.138 25.394 1.00 97.50 90 PRO A N 1
ATOM 744 C CA . PRO A 1 90 ? -4.402 5.260 23.945 1.00 97.50 90 P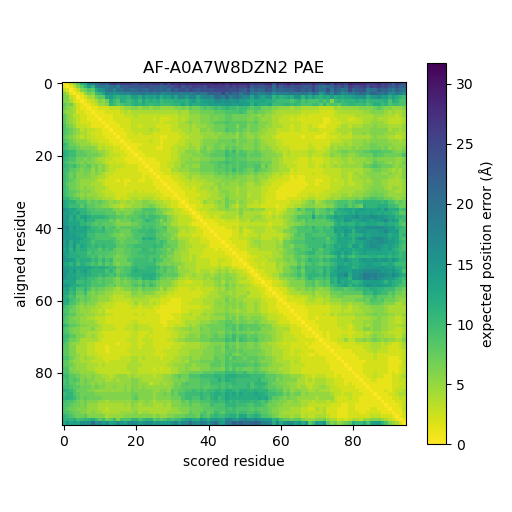RO A CA 1
ATOM 745 C C . PRO A 1 90 ? -4.815 3.988 23.198 1.00 97.50 90 PRO A C 1
ATOM 747 O O . PRO A 1 90 ? -4.437 2.885 23.600 1.00 97.50 90 PRO A O 1
ATOM 750 N N . LEU A 1 91 ? -5.567 4.139 22.105 1.00 97.44 91 LEU A N 1
ATOM 751 C CA . LEU A 1 91 ? -5.932 3.003 21.259 1.00 97.44 91 LEU A CA 1
ATOM 752 C C . LEU A 1 91 ? -4.749 2.537 20.390 1.00 97.44 91 LEU A C 1
ATOM 754 O O . LEU A 1 91 ? -3.948 3.368 19.958 1.00 97.44 91 LEU A O 1
ATOM 758 N N . PRO A 1 92 ? -4.645 1.226 20.088 1.00 96.12 92 PRO A N 1
ATOM 759 C CA . PRO A 1 92 ? -3.579 0.697 19.244 1.00 96.12 92 PRO A CA 1
ATOM 760 C C . PRO A 1 92 ? -3.542 1.321 17.844 1.00 96.12 92 PRO A C 1
ATOM 762 O O . PRO A 1 92 ? -4.571 1.433 17.166 1.00 96.12 92 PRO A O 1
ATOM 765 N N . THR A 1 93 ? -2.332 1.656 17.401 1.00 93.81 93 THR A N 1
ATOM 766 C CA . THR A 1 93 ? -1.985 1.938 16.004 1.00 93.81 93 THR A CA 1
ATOM 767 C C . THR A 1 93 ? -1.474 0.666 15.313 1.00 93.81 93 THR A C 1
ATOM 769 O O . THR A 1 93 ? -1.319 -0.380 15.945 1.00 93.81 93 THR A O 1
ATOM 772 N N . ILE A 1 94 ? -1.239 0.741 14.001 1.00 84.12 94 ILE A N 1
ATOM 773 C CA . ILE A 1 94 ? -0.487 -0.274 13.253 1.00 84.12 94 ILE A CA 1
ATOM 774 C C . ILE A 1 94 ? 0.925 0.296 13.057 1.00 84.12 94 ILE A C 1
ATOM 776 O O . ILE A 1 94 ? 1.065 1.313 12.376 1.00 84.12 94 ILE A O 1
ATOM 780 N N . GLU A 1 95 ? 1.928 -0.329 13.680 1.00 67.56 95 GLU A N 1
ATOM 781 C CA . GLU A 1 95 ? 3.367 -0.111 13.439 1.00 67.56 95 GLU A CA 1
ATOM 782 C C . GLU A 1 95 ? 3.993 -1.337 12.767 1.00 67.56 95 GLU A C 1
ATOM 784 O O . GLU A 1 95 ? 3.582 -2.472 13.112 1.00 67.56 95 GLU A O 1
#

Organism: NCBI:txid87461

Radius of gyration: 21.77 Å; Cα contacts (8 Å, |Δi|>4): 102; chains: 1; bounding box: 44×42×56 Å

pLDDT: mean 90.94, std 6.89, range [55.38, 97.88]

InterPro domains:
  IPR037175 Kynurenine formamidase superfamily [G3DSA:3.50.30.50] (1-95)
  IPR037175 Kynurenine formamidase superfamily [SSF102198] (8-85)

Foldseek 3Di:
DDDDDDPDDDDPWDDQDADPPDDPQLGKDKDKADQQVQLCVCVVVVHDSVVDDPPRNGDIDMDGPDHDQPNIPHDDFPCVVHQADPVRHGGDDDD

Solvent-accessible surface area (backbone atoms only — not comparable to full-atom values): 6316 Å² total; per-residue (Å²): 133,89,77,86,75,75,96,70,87,81,89,87,70,60,82,94,58,68,44,89,87,46,57,83,85,39,39,34,38,70,48,82,42,58,24,68,60,49,51,51,49,43,54,78,72,74,43,66,74,84,77,47,57,97,89,55,56,43,60,63,51,72,44,78,79,38,74,45,84,81,46,57,73,67,82,84,43,62,36,79,82,38,71,47,51,98,85,67,47,74,39,55,75,85,130